Protein AF-A0A2E6QHW4-F1 (afdb_monomer_lite)

Foldseek 3Di:
DLVVVVVVPDDNVVSVVVVVVLQVQLCVVVDPPDDPVSSVVSSVVSVVCVVVVHD

Structure (mmCIF, N/CA/C/O backbone):
data_AF-A0A2E6QHW4-F1
#
_entry.id   AF-A0A2E6QHW4-F1
#
loop_
_atom_site.group_PDB
_atom_site.id
_atom_site.type_symbol
_atom_site.label_atom_id
_atom_site.label_alt_id
_atom_site.label_comp_id
_atom_site.label_asym_id
_atom_site.label_entity_id
_atom_site.label_seq_id
_atom_site.pdbx_PDB_ins_code
_atom_site.Cartn_x
_atom_site.Cartn_y
_atom_site.Cartn_z
_atom_site.occupancy
_atom_site.B_iso_or_equiv
_atom_site.auth_seq_id
_atom_site.auth_comp_id
_atom_site.auth_asym_id
_atom_site.auth_atom_id
_atom_site.pdbx_PDB_model_num
ATOM 1 N N . MET A 1 1 ? -3.984 5.934 -0.948 1.00 95.69 1 MET A N 1
ATOM 2 C CA . MET A 1 1 ? -3.720 4.691 -0.181 1.00 95.69 1 MET A CA 1
ATOM 3 C C . MET A 1 1 ? -4.125 4.857 1.282 1.00 95.69 1 MET A C 1
ATOM 5 O O . MET A 1 1 ? -5.207 4.405 1.619 1.00 95.69 1 MET A O 1
ATOM 9 N N . ILE A 1 2 ? -3.358 5.581 2.112 1.00 98.25 2 ILE A N 1
ATOM 10 C CA . ILE A 1 2 ? -3.623 5.741 3.563 1.00 98.25 2 ILE A CA 1
ATOM 11 C C . ILE A 1 2 ? -5.046 6.241 3.860 1.00 98.25 2 ILE A C 1
ATOM 13 O O . ILE A 1 2 ? -5.760 5.616 4.632 1.00 98.25 2 ILE A O 1
ATOM 17 N N . VAL A 1 3 ? -5.502 7.311 3.199 1.00 98.25 3 VAL A N 1
ATOM 18 C CA . VAL A 1 3 ? -6.865 7.847 3.403 1.00 98.25 3 VAL A CA 1
ATOM 19 C C . VAL A 1 3 ? -7.954 6.821 3.072 1.00 98.25 3 VAL A C 1
ATOM 21 O O . VAL A 1 3 ? -8.955 6.754 3.772 1.00 98.25 3 VAL A O 1
ATOM 24 N N . GLY A 1 4 ? -7.749 5.979 2.055 1.00 97.50 4 GLY A N 1
ATOM 25 C CA . GLY A 1 4 ? -8.692 4.906 1.730 1.00 97.50 4 GLY A CA 1
ATOM 26 C C . GLY A 1 4 ? -8.762 3.837 2.825 1.00 97.50 4 GLY A C 1
ATOM 27 O O . GLY A 1 4 ? -9.843 3.354 3.136 1.00 97.50 4 GLY A O 1
ATOM 28 N N . LEU A 1 5 ? -7.628 3.515 3.455 1.00 98.00 5 LEU A N 1
ATOM 29 C CA . LEU A 1 5 ? -7.563 2.576 4.581 1.00 98.00 5 LEU A CA 1
ATOM 30 C C . LEU A 1 5 ? -8.193 3.159 5.854 1.00 98.00 5 LEU A C 1
ATOM 32 O O . LEU A 1 5 ? -8.925 2.461 6.551 1.00 98.00 5 LEU A O 1
ATOM 36 N N . LEU A 1 6 ? -7.970 4.450 6.118 1.00 98.75 6 LEU A N 1
ATOM 37 C CA . LEU A 1 6 ? -8.663 5.186 7.180 1.00 98.75 6 LEU A CA 1
ATOM 38 C C . LEU A 1 6 ? -10.179 5.177 6.958 1.00 98.75 6 LEU A C 1
ATOM 40 O O . LEU A 1 6 ? -10.936 4.867 7.873 1.00 98.75 6 LEU A O 1
ATOM 44 N N . ALA A 1 7 ? -10.623 5.461 5.731 1.00 98.56 7 ALA A N 1
ATOM 45 C CA . ALA A 1 7 ? -12.036 5.422 5.364 1.00 98.56 7 ALA A CA 1
ATOM 46 C C . ALA A 1 7 ? -12.640 4.010 5.486 1.00 98.56 7 ALA A C 1
ATOM 48 O O . ALA A 1 7 ? -13.829 3.877 5.760 1.00 98.56 7 ALA A O 1
ATOM 49 N N . ALA A 1 8 ? -11.823 2.963 5.337 1.00 97.25 8 ALA A N 1
ATOM 50 C CA . ALA A 1 8 ? -12.208 1.573 5.575 1.00 97.25 8 ALA A CA 1
ATOM 51 C C . ALA A 1 8 ? -12.195 1.164 7.066 1.00 97.25 8 ALA A C 1
ATOM 53 O O . ALA A 1 8 ? -12.488 0.012 7.377 1.00 97.25 8 ALA A O 1
ATOM 54 N N . GLY A 1 9 ? -11.874 2.081 7.988 1.00 98.31 9 GLY A N 1
ATOM 55 C CA . GLY A 1 9 ? -11.951 1.865 9.437 1.00 98.31 9 GLY A CA 1
ATOM 56 C C . GLY A 1 9 ? -10.652 1.416 10.113 1.00 98.31 9 GLY A C 1
ATOM 57 O O . GLY A 1 9 ? -10.688 1.038 11.283 1.00 98.31 9 GLY A O 1
ATOM 58 N N . MET A 1 10 ? -9.505 1.448 9.425 1.00 98.56 10 MET A N 1
ATOM 59 C CA . MET A 1 10 ? -8.217 1.146 10.064 1.00 98.56 10 MET A CA 1
ATOM 60 C C . MET A 1 10 ? -7.792 2.243 11.047 1.00 98.56 10 MET A C 1
ATOM 62 O O . MET A 1 10 ? -8.048 3.429 10.826 1.00 98.56 10 MET A O 1
ATOM 66 N N . SER A 1 11 ? -7.075 1.850 12.107 1.00 98.75 11 SER A N 1
ATOM 67 C CA . SER A 1 11 ? -6.445 2.813 13.013 1.00 98.75 11 SER A CA 1
ATOM 68 C C . SER A 1 11 ? -5.407 3.660 12.254 1.00 98.75 11 SER A C 1
ATOM 70 O O . SER A 1 11 ? -4.814 3.172 11.285 1.00 98.75 11 SER A O 1
ATOM 72 N N . PRO A 1 12 ? -5.137 4.914 12.664 1.00 98.69 12 PRO A N 1
ATOM 73 C CA . PRO A 1 12 ? -4.200 5.768 11.936 1.00 98.69 12 PRO A CA 1
ATOM 74 C C . PRO A 1 12 ? -2.797 5.188 11.770 1.00 98.69 12 PRO A C 1
ATOM 76 O O . PRO A 1 12 ? -2.208 5.317 10.697 1.00 98.69 12 PRO A O 1
ATOM 79 N N . PHE A 1 13 ? -2.278 4.523 12.803 1.00 98.56 13 PHE A N 1
ATOM 80 C CA . PHE A 1 13 ? -0.962 3.893 12.746 1.00 98.56 13 PHE A CA 1
ATOM 81 C C . PHE A 1 13 ? -0.954 2.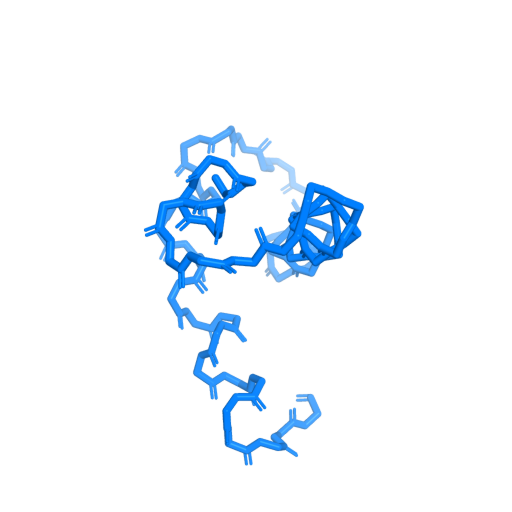720 11.761 1.00 98.56 13 PHE A C 1
ATOM 83 O O . PHE A 1 13 ? -0.123 2.689 10.854 1.00 98.56 13 PHE A O 1
ATOM 90 N N . ASP A 1 14 ? -1.934 1.818 11.857 1.00 98.62 14 ASP A N 1
ATOM 91 C CA . ASP A 1 14 ? -2.016 0.658 10.965 1.00 98.62 14 ASP A CA 1
ATOM 92 C C . ASP A 1 14 ? -2.238 1.084 9.509 1.00 98.62 14 ASP A C 1
ATOM 94 O O . ASP A 1 14 ? -1.632 0.524 8.595 1.00 98.62 14 ASP A O 1
ATOM 98 N N . ALA A 1 15 ? -3.073 2.102 9.274 1.00 98.75 15 ALA A N 1
ATOM 99 C CA . ALA A 1 15 ? -3.327 2.649 7.944 1.00 98.75 15 ALA A CA 1
ATOM 100 C C . ALA A 1 15 ? -2.062 3.266 7.329 1.00 98.75 15 ALA A C 1
ATOM 102 O O . ALA A 1 15 ? -1.815 3.097 6.132 1.00 98.75 15 ALA A O 1
ATOM 103 N N . ALA A 1 16 ? -1.253 3.964 8.132 1.00 98.75 16 ALA A N 1
ATOM 104 C CA .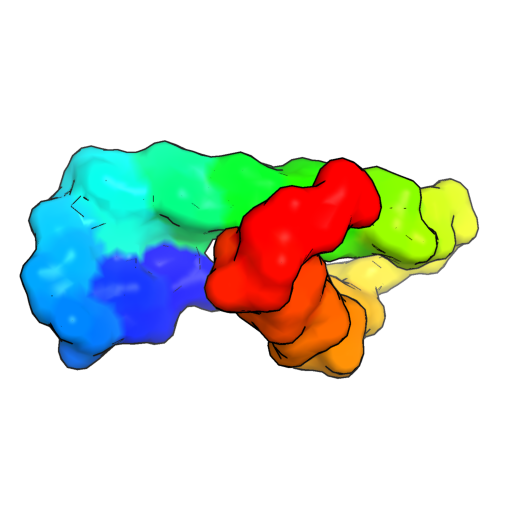 ALA A 1 16 ? 0.025 4.511 7.691 1.00 98.75 16 ALA A CA 1
ATOM 105 C C . ALA A 1 16 ? 1.024 3.395 7.355 1.00 98.75 16 ALA A C 1
ATOM 107 O O . ALA A 1 16 ? 1.606 3.410 6.268 1.00 98.75 16 ALA A O 1
ATOM 108 N N . CYS A 1 17 ? 1.169 2.398 8.232 1.00 98.69 17 CYS A N 1
ATOM 109 C CA . CYS A 1 17 ? 2.046 1.247 8.012 1.00 98.69 17 CYS A CA 1
ATOM 110 C C . CYS A 1 17 ? 1.654 0.458 6.756 1.00 98.69 17 CYS A C 1
ATOM 112 O O . CYS A 1 17 ? 2.483 0.257 5.866 1.00 98.69 17 CYS A O 1
ATOM 114 N N . ALA A 1 18 ? 0.385 0.058 6.642 1.00 98.19 18 ALA A N 1
ATOM 115 C CA . ALA A 1 18 ? -0.116 -0.677 5.485 1.00 98.19 18 ALA A CA 1
ATOM 116 C C . ALA A 1 18 ? -0.042 0.161 4.202 1.00 98.19 18 ALA A C 1
ATOM 118 O O . ALA A 1 18 ? 0.331 -0.355 3.152 1.00 98.19 18 ALA A O 1
ATOM 119 N N . GLY A 1 19 ? -0.340 1.461 4.273 1.00 98.12 19 GLY A N 1
ATOM 120 C CA . GLY A 1 19 ? -0.229 2.369 3.135 1.00 98.12 19 GLY A CA 1
ATOM 121 C C . GLY A 1 19 ? 1.203 2.512 2.618 1.00 98.12 19 GLY A C 1
ATOM 122 O O . GLY A 1 19 ? 1.406 2.448 1.407 1.00 98.12 19 GLY A O 1
ATOM 123 N N . ALA A 1 20 ? 2.188 2.654 3.509 1.00 98.19 20 ALA A N 1
ATOM 124 C CA . ALA A 1 20 ? 3.603 2.718 3.141 1.00 98.19 20 ALA A CA 1
ATOM 125 C C . ALA A 1 20 ? 4.100 1.392 2.545 1.00 98.19 20 ALA A C 1
ATOM 127 O O . ALA A 1 20 ? 4.769 1.394 1.511 1.00 98.19 20 ALA A O 1
ATOM 128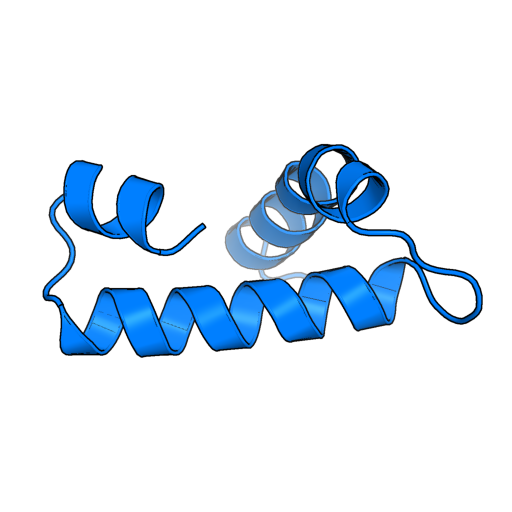 N N . TRP A 1 21 ? 3.713 0.259 3.144 1.00 97.75 21 TRP A N 1
ATOM 129 C CA . TRP A 1 21 ? 4.040 -1.063 2.607 1.00 97.75 21 TRP A CA 1
ATOM 130 C C . TRP A 1 21 ? 3.436 -1.271 1.216 1.00 97.75 21 TRP A C 1
ATOM 132 O O . TRP A 1 21 ? 4.152 -1.626 0.284 1.00 97.75 21 TRP A O 1
ATOM 142 N N . LEU A 1 22 ? 2.140 -0.985 1.044 1.00 9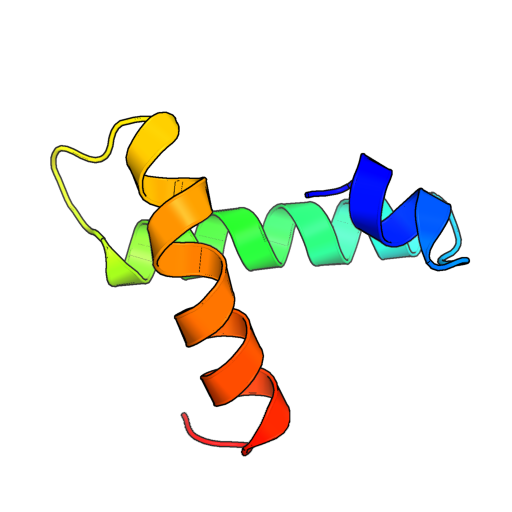7.75 22 LEU A N 1
ATOM 143 C CA . LEU A 1 22 ? 1.452 -1.127 -0.241 1.00 97.75 22 LEU A CA 1
ATOM 144 C C . LEU A 1 22 ? 2.095 -0.230 -1.308 1.00 97.75 22 LEU A C 1
ATOM 146 O O . LEU A 1 22 ? 2.184 -0.634 -2.466 1.00 97.75 22 LEU A O 1
ATOM 150 N N . HIS A 1 23 ? 2.553 0.971 -0.938 1.00 97.38 23 HIS A N 1
ATOM 151 C CA . HIS A 1 23 ? 3.228 1.888 -1.857 1.00 97.38 23 HIS A CA 1
ATOM 152 C C . HIS A 1 23 ? 4.556 1.296 -2.347 1.00 97.38 23 HIS A C 1
ATOM 154 O O . HIS A 1 23 ? 4.781 1.217 -3.553 1.00 97.38 23 HIS A O 1
ATOM 160 N N . GLY A 1 24 ? 5.390 0.791 -1.431 1.00 96.44 24 GLY A N 1
ATOM 161 C CA . GLY A 1 24 ? 6.647 0.117 -1.778 1.00 96.44 24 GLY A CA 1
ATOM 162 C C . GLY A 1 24 ? 6.443 -1.175 -2.576 1.00 96.44 24 GLY A C 1
ATOM 163 O O . GLY A 1 24 ? 7.160 -1.424 -3.546 1.00 96.44 24 GLY A O 1
ATOM 164 N N . ALA A 1 25 ? 5.427 -1.967 -2.225 1.00 96.94 25 ALA A N 1
ATOM 165 C CA . ALA A 1 25 ? 5.065 -3.174 -2.963 1.00 96.94 25 ALA A CA 1
ATOM 166 C C . ALA A 1 25 ? 4.622 -2.845 -4.397 1.00 96.94 25 ALA A C 1
ATOM 168 O O . ALA A 1 25 ? 5.034 -3.519 -5.333 1.00 96.94 25 ALA A O 1
ATOM 169 N N . THR A 1 26 ? 3.841 -1.777 -4.583 1.00 97.25 26 THR A N 1
ATOM 170 C CA . THR A 1 26 ? 3.402 -1.327 -5.913 1.00 97.25 26 THR A CA 1
ATOM 171 C C . THR A 1 26 ? 4.571 -0.804 -6.745 1.00 97.25 26 THR A C 1
ATOM 173 O O . THR A 1 26 ? 4.718 -1.191 -7.900 1.00 97.25 26 THR A O 1
ATOM 176 N N . ALA A 1 27 ? 5.456 0.000 -6.151 1.00 96.75 27 ALA A N 1
ATOM 177 C CA . ALA A 1 27 ? 6.663 0.478 -6.823 1.00 96.75 27 ALA A CA 1
ATOM 178 C C . ALA A 1 27 ? 7.581 -0.676 -7.268 1.00 96.75 27 ALA A C 1
ATOM 180 O O . ALA A 1 27 ? 8.169 -0.613 -8.344 1.00 96.75 27 ALA A O 1
ATOM 181 N N . SER A 1 28 ? 7.667 -1.743 -6.467 1.00 95.75 28 SER A N 1
ATOM 182 C CA . SER A 1 28 ? 8.471 -2.930 -6.786 1.00 95.75 28 SER A CA 1
ATOM 183 C C . SER A 1 28 ? 7.902 -3.740 -7.956 1.00 95.75 28 SER A C 1
ATOM 185 O O . SER A 1 28 ? 8.674 -4.321 -8.711 1.00 95.75 28 SER A O 1
ATOM 187 N N . GLU A 1 29 ? 6.576 -3.763 -8.129 1.00 95.06 29 GLU A N 1
ATOM 188 C CA . GLU A 1 29 ? 5.930 -4.392 -9.293 1.00 95.06 29 GLU A CA 1
ATOM 189 C C . GLU A 1 29 ? 6.130 -3.588 -10.585 1.00 95.06 29 GLU A C 1
ATOM 191 O O . GLU A 1 29 ? 6.272 -4.178 -11.652 1.00 95.06 29 GLU A O 1
ATOM 196 N N . ILE A 1 30 ? 6.123 -2.253 -10.501 1.00 97.38 30 ILE A N 1
ATOM 197 C CA . ILE A 1 30 ? 6.230 -1.369 -11.675 1.00 97.38 30 ILE A CA 1
ATOM 198 C C . ILE A 1 30 ? 7.686 -1.247 -12.141 1.00 97.38 30 ILE A C 1
ATOM 200 O O . ILE A 1 30 ? 7.977 -1.386 -13.327 1.00 97.38 30 ILE A O 1
ATOM 204 N N . GLY A 1 31 ? 8.612 -1.020 -11.207 1.00 96.25 31 GLY A N 1
ATOM 205 C CA . GLY A 1 31 ? 10.038 -0.901 -11.498 1.00 96.25 3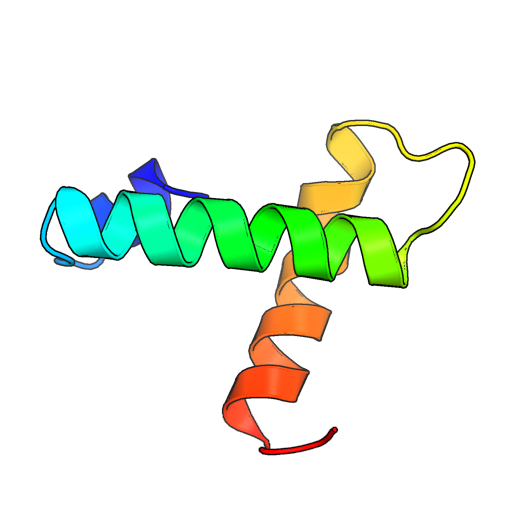1 GLY A CA 1
ATOM 206 C C . GLY A 1 31 ? 10.489 0.494 -11.972 1.00 96.25 31 GLY A C 1
ATOM 207 O O . GLY A 1 31 ? 9.814 1.500 -11.732 1.00 96.25 31 GLY A O 1
ATOM 208 N N . PRO A 1 32 ? 11.689 0.591 -12.580 1.00 96.75 32 PRO A N 1
ATOM 209 C CA . PRO A 1 32 ? 12.295 1.865 -12.970 1.00 96.75 32 PRO A CA 1
ATOM 210 C C . PRO A 1 32 ? 11.450 2.653 -13.978 1.00 96.75 32 PRO A C 1
ATOM 212 O O . PRO A 1 32 ? 10.978 2.098 -14.964 1.00 96.75 32 PRO A O 1
ATOM 215 N N . GLY A 1 33 ? 11.330 3.966 -13.762 1.00 95.69 33 GLY A N 1
ATOM 216 C CA . GLY A 1 33 ? 10.524 4.857 -14.607 1.00 95.69 33 GLY A CA 1
ATOM 217 C C . GLY A 1 33 ? 9.103 5.111 -14.096 1.00 95.69 33 GLY A C 1
ATOM 218 O O . GLY A 1 33 ? 8.396 5.895 -14.718 1.00 95.69 33 GLY A O 1
ATOM 219 N N . LEU A 1 34 ? 8.728 4.503 -12.961 1.00 96.62 34 LEU A 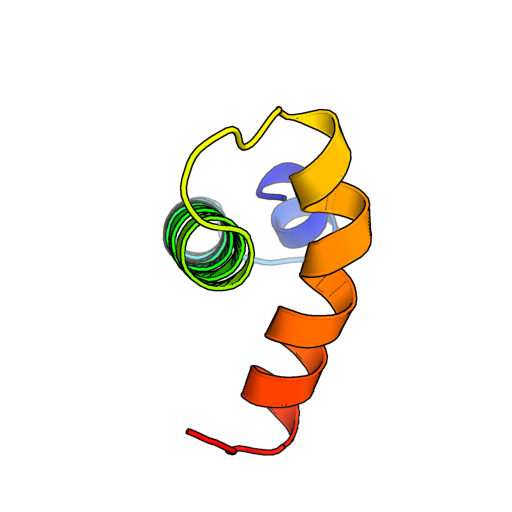N 1
ATOM 220 C CA . LEU A 1 34 ? 7.496 4.763 -12.211 1.00 96.62 34 LEU A CA 1
ATOM 221 C C . LEU A 1 34 ? 7.141 6.256 -12.138 1.00 96.62 34 LEU A C 1
ATOM 223 O O . LEU A 1 34 ? 7.946 7.066 -11.662 1.00 96.62 34 LEU A O 1
ATOM 227 N N . ILE A 1 35 ? 5.890 6.576 -12.467 1.00 97.06 35 ILE A N 1
ATOM 228 C CA . ILE A 1 35 ? 5.226 7.827 -12.083 1.00 97.06 35 ILE A CA 1
ATOM 229 C C . ILE A 1 35 ? 4.109 7.562 -11.066 1.00 97.06 35 ILE A C 1
ATOM 231 O O . ILE A 1 35 ? 3.723 6.425 -10.799 1.00 97.06 35 ILE A O 1
ATOM 235 N N . ALA A 1 36 ? 3.604 8.621 -10.435 1.00 94.62 36 ALA A N 1
ATOM 236 C CA . ALA A 1 36 ? 2.624 8.488 -9.359 1.00 94.62 36 ALA A CA 1
ATOM 237 C C . ALA A 1 36 ? 1.292 7.890 -9.846 1.00 94.62 36 ALA A C 1
ATOM 239 O O . ALA A 1 36 ? 0.643 7.144 -9.109 1.00 94.62 36 ALA A O 1
ATOM 240 N N . GLU A 1 37 ? 0.895 8.201 -11.078 1.00 95.81 37 GLU A N 1
ATOM 241 C CA . GLU A 1 37 ? -0.341 7.740 -11.708 1.00 95.81 37 GLU A CA 1
ATOM 242 C C . GLU A 1 37 ? -0.370 6.209 -11.855 1.00 95.81 37 GLU A C 1
ATOM 244 O O . GLU A 1 37 ? -1.392 5.590 -11.548 1.00 95.81 37 GLU A O 1
ATOM 249 N N . ASP A 1 38 ? 0.773 5.590 -12.175 1.00 96.06 38 ASP A N 1
ATOM 250 C CA . ASP A 1 38 ? 0.910 4.135 -12.355 1.00 96.06 38 ASP A CA 1
ATOM 251 C C . ASP A 1 38 ? 0.564 3.340 -11.083 1.00 96.06 38 ASP A C 1
ATOM 253 O O . ASP A 1 38 ? 0.161 2.169 -11.133 1.00 96.06 38 ASP A O 1
ATOM 257 N N . ILE A 1 39 ? 0.722 3.969 -9.912 1.00 95.50 39 ILE A N 1
ATOM 258 C CA . ILE A 1 39 ? 0.464 3.340 -8.613 1.00 95.50 39 ILE A CA 1
ATOM 259 C C . ILE A 1 39 ? -1.013 2.976 -8.482 1.00 95.50 39 ILE A C 1
ATOM 261 O O . ILE A 1 39 ? -1.334 1.901 -7.975 1.00 95.50 39 ILE A O 1
ATOM 265 N N . SER A 1 40 ? -1.918 3.848 -8.931 1.00 94.44 40 SER A N 1
ATOM 266 C CA . SER A 1 40 ? -3.361 3.610 -8.797 1.00 94.44 40 SER A CA 1
ATOM 267 C C . SER A 1 40 ? -3.822 2.443 -9.670 1.00 94.44 40 SER A C 1
ATOM 269 O O . SER A 1 40 ? -4.630 1.633 -9.213 1.00 94.44 40 SER A O 1
ATOM 271 N N . ASP A 1 41 ? -3.251 2.314 -10.868 1.00 96.25 41 ASP A N 1
ATOM 272 C CA . ASP A 1 41 ? -3.565 1.245 -11.822 1.00 96.25 41 ASP A CA 1
ATOM 273 C C . ASP A 1 41 ? -3.001 -0.114 -11.385 1.00 96.25 41 ASP A C 1
ATOM 275 O O . ASP A 1 41 ? -3.620 -1.160 -11.598 1.00 96.25 41 ASP A O 1
ATOM 279 N N . THR A 1 42 ? -1.842 -0.116 -10.720 1.00 97.12 42 THR A N 1
ATOM 280 C CA . THR A 1 42 ? -1.171 -1.352 -10.286 1.00 97.12 42 THR A CA 1
ATOM 281 C C . THR A 1 42 ? -1.644 -1.840 -8.912 1.00 97.12 42 THR A C 1
ATOM 283 O O . THR A 1 42 ? -1.646 -3.048 -8.647 1.00 97.12 42 THR A O 1
ATOM 286 N N . LEU A 1 43 ? -2.106 -0.945 -8.034 1.00 97.12 43 LEU A N 1
ATOM 287 C CA . LEU A 1 43 ? -2.533 -1.277 -6.668 1.00 97.12 43 LEU A CA 1
ATOM 288 C C . LEU A 1 43 ? -3.553 -2.438 -6.576 1.00 97.12 43 LEU A C 1
ATOM 290 O O . LEU A 1 43 ? -3.364 -3.302 -5.712 1.00 97.12 43 LEU A O 1
ATOM 294 N N . PRO A 1 44 ? -4.593 -2.548 -7.434 1.00 96.62 44 PRO A N 1
ATOM 295 C CA . PRO A 1 44 ? -5.523 -3.681 -7.400 1.00 96.62 44 PRO A CA 1
ATOM 296 C C . PRO A 1 44 ? -4.839 -5.047 -7.546 1.00 96.62 44 PRO A C 1
ATOM 298 O O . PRO A 1 44 ? -5.225 -5.999 -6.868 1.00 96.62 44 PRO A O 1
ATOM 301 N N . ARG A 1 45 ? -3.785 -5.143 -8.369 1.00 95.94 45 ARG A N 1
ATOM 302 C CA . ARG A 1 45 ? -3.006 -6.377 -8.559 1.00 95.94 45 ARG A CA 1
ATOM 303 C C . ARG A 1 45 ? -2.245 -6.763 -7.291 1.00 95.94 45 ARG A C 1
ATOM 305 O O . ARG A 1 45 ? -2.253 -7.930 -6.906 1.00 95.94 45 ARG A O 1
ATOM 312 N N . VAL A 1 46 ? -1.619 -5.792 -6.625 1.00 96.69 46 VAL A N 1
ATOM 313 C CA . VAL A 1 46 ? -0.905 -6.018 -5.355 1.00 96.69 46 VAL A CA 1
ATOM 314 C C . VAL A 1 46 ? -1.870 -6.495 -4.266 1.00 96.69 46 VAL A C 1
ATOM 316 O O . VAL A 1 46 ? -1.552 -7.428 -3.527 1.00 96.69 46 VAL A O 1
ATOM 319 N N . LEU A 1 47 ? -3.066 -5.902 -4.194 1.00 95.88 47 LEU A N 1
ATOM 320 C CA . LEU A 1 47 ? -4.113 -6.312 -3.254 1.00 95.88 47 LEU A CA 1
ATOM 321 C C . LEU A 1 47 ? -4.642 -7.725 -3.544 1.00 95.88 47 LEU A C 1
ATOM 323 O O . LEU A 1 47 ? -4.885 -8.484 -2.606 1.00 95.88 47 LEU A O 1
ATOM 327 N N . ASP A 1 48 ? -4.802 -8.099 -4.815 1.00 96.31 48 ASP A N 1
ATOM 328 C CA . ASP A 1 48 ? -5.198 -9.458 -5.202 1.00 96.31 48 ASP A CA 1
ATOM 329 C C . ASP A 1 48 ? -4.134 -10.502 -4.824 1.00 96.31 48 ASP A C 1
ATOM 331 O O . ASP A 1 48 ? -4.450 -11.547 -4.246 1.00 96.31 48 ASP A O 1
ATOM 335 N N . ARG A 1 49 ? -2.849 -10.202 -5.061 1.00 94.81 49 ARG A N 1
ATOM 336 C CA . ARG A 1 49 ? -1.738 -11.059 -4.619 1.00 94.81 49 ARG A CA 1
ATOM 337 C C . ARG A 1 49 ? -1.765 -11.278 -3.103 1.00 94.81 49 ARG A C 1
ATOM 339 O O . ARG A 1 49 ? -1.755 -12.422 -2.658 1.00 94.81 49 ARG A O 1
ATOM 346 N N . LEU A 1 50 ? -1.878 -10.196 -2.330 1.00 93.00 50 LEU A N 1
ATOM 347 C CA . LEU A 1 50 ? -2.003 -10.243 -0.869 1.00 93.00 50 LEU A CA 1
ATOM 348 C C . LEU A 1 50 ? -3.160 -11.140 -0.413 1.00 93.00 50 LEU A C 1
ATOM 350 O O . LEU A 1 50 ? -2.986 -11.977 0.468 1.00 93.00 50 LEU A O 1
ATOM 354 N N . ARG A 1 51 ? -4.343 -10.975 -1.018 1.00 93.81 51 ARG A N 1
ATOM 355 C CA . ARG A 1 51 ? -5.548 -11.746 -0.668 1.00 93.81 51 ARG A CA 1
ATOM 356 C C . ARG A 1 51 ? -5.435 -13.223 -1.023 1.00 93.81 51 ARG A C 1
ATOM 358 O O . ARG A 1 51 ? -5.973 -14.059 -0.307 1.00 93.81 51 ARG A O 1
ATOM 365 N N . SER A 1 52 ? -4.760 -13.534 -2.124 1.00 94.19 52 SER A N 1
ATOM 366 C CA . SER A 1 52 ? -4.572 -14.909 -2.595 1.00 94.19 52 SER A CA 1
ATOM 367 C C . SER A 1 52 ? -3.429 -15.647 -1.891 1.00 94.19 52 SER A C 1
ATOM 369 O O . SER A 1 52 ? -3.240 -16.834 -2.148 1.00 94.19 52 SER A O 1
ATOM 371 N N . GLY A 1 53 ? -2.667 -14.976 -1.014 1.00 87.06 53 GLY A N 1
ATOM 372 C CA . GLY A 1 53 ? -1.510 -15.565 -0.331 1.00 87.06 53 GLY A CA 1
ATOM 373 C C . GLY A 1 53 ? -0.387 -15.973 -1.288 1.00 87.06 53 GLY A C 1
ATOM 374 O O . GLY A 1 53 ? 0.459 -16.793 -0.933 1.00 87.06 53 GLY A O 1
ATOM 375 N N . ARG A 1 54 ? -0.402 -15.442 -2.517 1.00 75.75 54 ARG A N 1
ATOM 376 C CA . ARG A 1 54 ? 0.635 -15.711 -3.511 1.00 75.75 54 ARG A CA 1
ATOM 377 C C . ARG A 1 54 ? 1.887 -14.896 -3.164 1.00 75.75 54 ARG A C 1
ATOM 379 O O . ARG A 1 54 ? 1.730 -13.744 -2.753 1.00 75.75 54 ARG A O 1
ATOM 386 N N . PRO A 1 55 ? 3.090 -15.483 -3.305 1.00 61.94 55 PRO A N 1
ATOM 387 C CA . PRO A 1 55 ? 4.337 -14.750 -3.116 1.00 61.94 55 PRO A CA 1
ATOM 388 C C . PRO A 1 55 ? 4.454 -13.579 -4.099 1.00 61.94 55 PRO A C 1
ATOM 390 O O . PRO A 1 55 ? 3.900 -13.674 -5.222 1.00 61.94 55 PRO A O 1
#

Radius of gyration: 11.45 Å; chains: 1; bounding box: 24×24×28 Å

Secondary structure (DSSP, 8-state):
-HHHHHHTT--HHHHHHHHHHHHHHHHHHH-TT--HHHHHHHHHHHHHHHHHT--

Sequence (55 aa):
MIVGLLAAGMSPFDAACAGAWLHGATASEIGPGLIAEDISDTLPRVLDRLRSGRP

pLDDT: mean 95.71, std 5.72, range [61.94, 98.75]